Protein AF-A0A7S1I623-F1 (afdb_monomer_lite)

Organism: NCBI:txid73025

Foldseek 3Di:
DDPDDDPDDVVVVVVVVVVLVVLLVVLLVLLCVLPVVFLQQPPRDGDDPVLSVVLSVLSSLVVVLVVVVVVDPDDDPVSNCVSVVVNVVVVVVLVVVLVDPPDPNVCSVVSLVVDPSSVD

InterPro domains:
  IPR032630 P-type ATPase, C-terminal [PF16212] (5-120)

Radius of gyration: 18.08 Å; chains: 1; bounding box: 44×29×52 Å

Structure (mmCIF, N/CA/C/O backbone):
data_AF-A0A7S1I623-F1
#
_entry.id   AF-A0A7S1I623-F1
#
loop_
_atom_site.group_PDB
_atom_site.id
_atom_site.type_symbol
_atom_site.label_atom_id
_atom_site.label_alt_id
_atom_site.label_comp_id
_atom_site.label_asym_id
_atom_site.label_entity_id
_atom_site.label_seq_id
_atom_site.pdbx_PDB_ins_code
_atom_site.Cartn_x
_atom_site.Cartn_y
_atom_site.Cartn_z
_atom_site.occupancy
_atom_site.B_iso_or_equiv
_atom_site.auth_seq_id
_atom_site.auth_comp_id
_atom_site.auth_asym_id
_atom_site.auth_atom_id
_atom_site.pdbx_PDB_model_num
ATOM 1 N N . TYR A 1 1 ? -23.954 0.491 32.421 1.00 40.31 1 TYR A N 1
ATOM 2 C CA . TYR A 1 1 ? -23.445 -0.340 31.316 1.00 40.31 1 TYR A CA 1
ATOM 3 C C . TYR A 1 1 ? -24.624 -0.838 30.496 1.00 40.31 1 TYR A C 1
ATOM 5 O O . TYR A 1 1 ? -25.104 -1.938 30.719 1.00 40.31 1 TYR A O 1
ATOM 13 N N . THR A 1 2 ? -25.135 -0.003 29.595 1.00 39.59 2 THR A N 1
ATOM 14 C CA . THR A 1 2 ? -26.083 -0.417 28.554 1.00 39.59 2 THR A CA 1
ATOM 15 C C . THR A 1 2 ? -25.271 -0.673 27.294 1.00 39.59 2 THR A C 1
ATOM 17 O O . THR A 1 2 ? -24.814 0.245 26.620 1.00 39.59 2 THR A O 1
ATOM 20 N N . GLN A 1 3 ? -24.996 -1.955 27.075 1.00 47.16 3 GLN A N 1
ATOM 21 C CA . GLN A 1 3 ? -24.520 -2.510 25.817 1.00 47.16 3 GLN A CA 1
ATOM 22 C C . GLN A 1 3 ? -25.641 -2.400 24.779 1.00 47.16 3 GLN A C 1
ATOM 24 O O . GLN A 1 3 ? -26.775 -2.765 25.075 1.00 47.16 3 GLN A O 1
ATOM 29 N N . GLY A 1 4 ? -25.298 -1.947 23.572 1.00 50.53 4 GLY A N 1
ATOM 30 C CA . GLY A 1 4 ? -26.158 -2.066 22.396 1.00 50.53 4 GLY A CA 1
ATOM 31 C C . GLY A 1 4 ? -26.823 -0.772 21.944 1.00 50.53 4 GLY A C 1
ATOM 32 O O . GLY A 1 4 ? -28.032 -0.666 22.042 1.00 50.53 4 GLY A O 1
ATOM 33 N N . ASP A 1 5 ? -26.047 0.186 21.428 1.00 47.62 5 ASP A N 1
ATOM 34 C CA . ASP A 1 5 ? -26.457 0.965 20.248 1.00 47.62 5 ASP A CA 1
ATOM 35 C C . ASP A 1 5 ? -25.303 1.862 19.765 1.00 47.62 5 ASP A C 1
ATOM 37 O O . ASP A 1 5 ? -24.833 2.731 20.498 1.00 47.62 5 ASP A O 1
ATOM 41 N N . GLY A 1 6 ? -24.826 1.665 18.531 1.00 51.56 6 GLY A N 1
ATOM 42 C CA . GLY A 1 6 ? -24.051 2.699 17.827 1.00 51.56 6 GLY A CA 1
ATOM 43 C C . GLY A 1 6 ? -22.544 2.504 17.602 1.0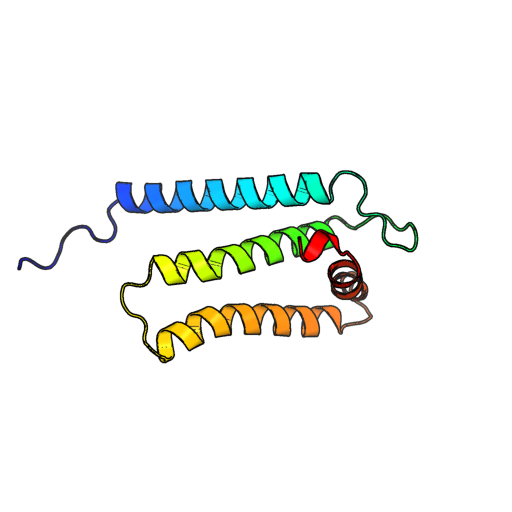0 51.56 6 GLY A C 1
ATOM 44 O O . GLY A 1 6 ? -21.875 3.494 17.312 1.00 51.56 6 GLY A O 1
ATOM 45 N N . SER A 1 7 ? -21.976 1.290 17.655 1.00 57.38 7 SER A N 1
ATOM 46 C CA . SER A 1 7 ? -20.566 1.104 17.231 1.00 57.38 7 SER A CA 1
ATOM 47 C C . SER A 1 7 ? -20.361 1.287 15.714 1.00 57.38 7 SER A C 1
ATOM 49 O O . SER A 1 7 ? -19.272 1.648 15.275 1.00 57.38 7 SER A O 1
ATOM 51 N N . LEU A 1 8 ? -21.428 1.133 14.923 1.00 62.25 8 LEU A N 1
ATOM 52 C CA . LEU A 1 8 ? -21.501 1.414 13.485 1.00 62.25 8 LEU A CA 1
ATOM 53 C C . LEU A 1 8 ? -22.700 2.331 13.198 1.00 62.25 8 LEU A C 1
ATOM 55 O O . LEU A 1 8 ? -23.713 1.914 12.648 1.00 62.25 8 LEU A O 1
ATOM 59 N N . ASN A 1 9 ? -22.613 3.598 13.602 1.00 80.06 9 ASN A N 1
ATOM 60 C CA . ASN A 1 9 ? -23.561 4.614 13.140 1.00 80.06 9 ASN A CA 1
ATOM 61 C C . ASN A 1 9 ? -23.117 5.137 11.757 1.00 80.06 9 ASN A C 1
ATOM 63 O O . ASN A 1 9 ? -21.917 5.199 11.480 1.00 80.06 9 ASN A O 1
ATOM 67 N N . ALA A 1 10 ? -24.054 5.563 10.903 1.00 80.38 10 ALA A N 1
ATOM 68 C CA . ALA A 1 10 ? -23.770 6.099 9.566 1.00 80.38 10 ALA A CA 1
ATOM 69 C C . ALA A 1 10 ? -22.723 7.226 9.600 1.00 80.38 10 ALA A C 1
ATOM 71 O O . ALA A 1 10 ? -21.874 7.324 8.719 1.00 80.38 10 ALA A O 1
ATOM 72 N N . ARG A 1 11 ? -22.726 8.032 10.669 1.00 80.06 11 ARG A N 1
ATOM 73 C CA . ARG A 1 11 ? -21.731 9.085 10.906 1.00 80.06 11 ARG A CA 1
ATOM 74 C C . ARG A 1 11 ? -20.320 8.537 11.152 1.00 80.06 11 ARG A C 1
ATOM 76 O O . ARG A 1 11 ? -19.362 9.080 10.613 1.00 80.06 11 ARG A O 1
ATOM 83 N N . THR A 1 12 ? -20.192 7.471 11.939 1.00 80.50 12 THR A N 1
ATOM 84 C CA . THR A 1 12 ? -18.908 6.805 12.214 1.00 80.50 12 THR A CA 1
ATOM 85 C C . THR A 1 12 ? -18.379 6.127 10.952 1.00 80.50 12 THR A C 1
ATOM 87 O O . THR A 1 12 ? -17.208 6.271 10.613 1.00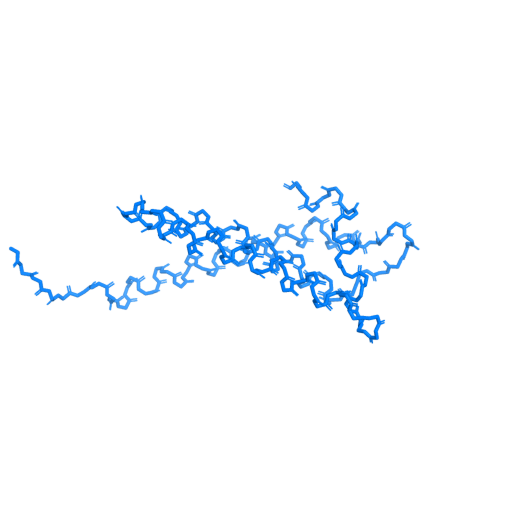 80.50 12 THR A O 1
ATOM 90 N N . PHE A 1 13 ? -19.262 5.461 10.204 1.00 82.69 13 PHE A N 1
ATOM 91 C CA . PHE A 1 13 ? -18.932 4.842 8.922 1.00 82.69 13 PHE A CA 1
ATOM 92 C C . PHE A 1 13 ? -18.470 5.870 7.877 1.00 82.69 13 PHE A C 1
ATOM 94 O O . PHE A 1 13 ? -17.429 5.681 7.253 1.00 82.69 13 PHE A O 1
ATOM 101 N N . LEU A 1 14 ? -19.184 6.994 7.735 1.00 87.12 14 LEU A N 1
ATOM 102 C CA . LEU A 1 14 ? -18.774 8.104 6.865 1.00 87.12 14 LEU A CA 1
ATOM 103 C C . LEU A 1 14 ? -17.428 8.702 7.288 1.00 87.12 14 LEU A C 1
ATOM 105 O O . LEU A 1 14 ? -16.619 9.032 6.426 1.00 87.12 14 LEU A O 1
ATOM 109 N N . GLY A 1 15 ? -17.163 8.802 8.594 1.00 85.19 15 GLY A N 1
ATOM 110 C CA . GLY A 1 15 ? -15.863 9.229 9.113 1.00 85.19 15 GLY A CA 1
ATOM 111 C C . GLY A 1 15 ? -14.721 8.327 8.636 1.00 85.19 15 GLY A C 1
ATOM 112 O O . GLY A 1 15 ? -13.733 8.827 8.100 1.00 85.19 15 GLY A O 1
ATOM 113 N N . PHE A 1 16 ? -14.886 7.005 8.746 1.00 83.81 16 PHE A N 1
ATOM 114 C CA . PHE A 1 16 ? -13.898 6.046 8.241 1.00 83.81 16 PHE A CA 1
ATOM 115 C C . PHE A 1 16 ? -13.747 6.095 6.718 1.00 83.81 16 PHE A C 1
ATOM 117 O O . PHE A 1 16 ? -12.627 6.024 6.220 1.00 83.81 16 PHE A O 1
ATOM 124 N N . LEU A 1 17 ? -14.845 6.264 5.977 1.00 87.75 17 LEU A N 1
ATOM 125 C CA . LEU A 1 17 ? -14.818 6.406 4.518 1.00 87.75 17 LEU A CA 1
ATOM 126 C C . LEU A 1 17 ? -14.023 7.636 4.073 1.00 87.75 17 LEU A C 1
ATOM 128 O O . LEU A 1 17 ? -13.161 7.525 3.205 1.00 87.75 17 LEU A O 1
ATOM 132 N N . LEU A 1 18 ? -14.274 8.794 4.687 1.00 89.12 18 LEU A N 1
ATOM 133 C CA . LEU A 1 18 ? -13.555 10.030 4.376 1.00 89.12 18 LEU A CA 1
ATOM 134 C C . LEU A 1 18 ? -12.074 9.928 4.747 1.00 89.12 18 LEU A C 1
ATOM 136 O O . LEU A 1 18 ? -11.223 10.376 3.981 1.00 89.12 18 LEU A O 1
ATOM 140 N N . GLN A 1 19 ? -11.756 9.304 5.883 1.00 86.75 19 GLN A N 1
ATOM 141 C CA . GLN A 1 19 ? -10.374 9.043 6.278 1.00 86.75 19 GLN A CA 1
ATOM 142 C C . GLN A 1 19 ? -9.668 8.126 5.270 1.00 86.75 19 GLN A C 1
ATOM 144 O O . GLN A 1 19 ? -8.567 8.449 4.827 1.00 86.75 19 GLN A O 1
ATOM 149 N N . ALA A 1 20 ? -10.307 7.026 4.865 1.00 83.81 20 ALA A N 1
ATOM 150 C CA . ALA A 1 20 ? -9.769 6.109 3.863 1.00 83.81 20 ALA A CA 1
ATOM 151 C C . ALA A 1 20 ? -9.565 6.809 2.512 1.00 83.81 20 ALA A C 1
ATOM 153 O O . ALA A 1 20 ? -8.533 6.634 1.867 1.00 83.81 20 ALA A O 1
ATOM 154 N N . GLN A 1 21 ? -10.509 7.657 2.102 1.00 88.56 21 GLN A N 1
ATOM 155 C CA . GLN A 1 21 ? -10.408 8.409 0.856 1.00 88.56 21 GLN A CA 1
ATOM 156 C C . GLN A 1 21 ? -9.293 9.461 0.907 1.00 88.56 21 GLN A C 1
ATOM 158 O O . GLN A 1 21 ? -8.541 9.597 -0.055 1.00 88.56 21 GLN A O 1
ATOM 163 N N . ALA A 1 22 ? -9.131 10.159 2.034 1.00 86.94 22 ALA A N 1
ATOM 164 C CA . ALA A 1 22 ? -8.030 11.096 2.240 1.00 86.94 22 ALA A CA 1
ATOM 165 C C . ALA A 1 22 ? -6.665 10.388 2.216 1.00 86.94 22 ALA A C 1
ATOM 167 O O . ALA A 1 22 ? -5.735 10.878 1.580 1.00 86.94 22 ALA A O 1
ATOM 168 N N . GLN A 1 23 ? -6.554 9.214 2.845 1.00 85.31 23 GLN A N 1
ATOM 169 C CA . GLN A 1 23 ? -5.336 8.397 2.823 1.00 85.31 23 GLN A CA 1
ATOM 170 C C . GLN A 1 23 ? -5.016 7.890 1.413 1.00 85.31 23 GLN A C 1
ATOM 172 O O . GLN A 1 23 ? -3.870 7.992 0.978 1.00 85.31 23 GLN A O 1
ATOM 177 N N . ALA A 1 24 ? -6.018 7.411 0.671 1.00 83.19 24 ALA A N 1
ATOM 178 C CA . ALA A 1 24 ? -5.846 6.967 -0.709 1.00 83.19 24 ALA A CA 1
ATOM 179 C C . ALA A 1 24 ? -5.405 8.116 -1.631 1.00 83.19 24 ALA A C 1
ATOM 181 O O . ALA A 1 24 ? -4.484 7.946 -2.429 1.00 83.19 24 ALA A O 1
ATOM 182 N N . LEU A 1 25 ? -6.014 9.300 -1.493 1.00 85.38 25 LEU A N 1
ATOM 183 C CA . LEU A 1 25 ? -5.629 10.491 -2.254 1.00 85.38 25 LEU A CA 1
ATOM 184 C C . LEU A 1 25 ? -4.221 10.970 -1.898 1.00 85.38 25 LEU A C 1
ATOM 186 O O . LEU A 1 25 ? -3.457 11.303 -2.798 1.00 85.38 25 LEU A O 1
ATOM 190 N N . ALA A 1 26 ? -3.858 10.978 -0.614 1.00 85.12 26 ALA A N 1
ATOM 191 C CA . ALA A 1 26 ? -2.517 11.353 -0.178 1.00 85.12 26 ALA A CA 1
ATOM 192 C C . ALA A 1 26 ? -1.463 10.377 -0.716 1.00 85.12 26 ALA A C 1
ATOM 194 O O . ALA A 1 26 ? -0.466 10.815 -1.287 1.00 85.12 26 ALA A O 1
ATOM 195 N N . ALA A 1 27 ? -1.707 9.067 -0.610 1.00 82.81 27 ALA A N 1
ATOM 196 C CA . ALA A 1 27 ? -0.814 8.044 -1.146 1.00 82.81 27 ALA A CA 1
ATOM 197 C C . ALA A 1 27 ? -0.651 8.185 -2.665 1.00 82.81 27 ALA A C 1
ATOM 199 O O . ALA A 1 27 ? 0.474 8.190 -3.162 1.00 82.81 27 ALA A O 1
ATOM 200 N N . LEU A 1 28 ? -1.751 8.378 -3.400 1.00 81.62 28 LEU A N 1
ATOM 201 C CA . LEU A 1 28 ? -1.723 8.579 -4.848 1.00 81.62 28 LEU A CA 1
ATOM 202 C C . LEU A 1 28 ? -1.015 9.881 -5.240 1.00 81.62 28 LEU A C 1
ATOM 204 O O . LEU A 1 28 ? -0.239 9.889 -6.190 1.00 81.62 28 LEU A O 1
ATOM 208 N N . TYR A 1 29 ? -1.235 10.972 -4.507 1.00 83.31 29 TYR A N 1
ATOM 209 C CA . TYR A 1 29 ? -0.580 12.252 -4.772 1.00 83.31 29 TYR A CA 1
ATOM 210 C C . TYR A 1 29 ? 0.927 12.178 -4.519 1.00 83.31 29 TYR A C 1
ATOM 212 O O . TYR A 1 29 ? 1.704 12.609 -5.368 1.00 83.31 29 TYR A O 1
ATOM 220 N N . ILE A 1 30 ? 1.353 11.610 -3.387 1.00 81.38 30 ILE A N 1
ATOM 221 C CA . ILE A 1 30 ? 2.774 11.467 -3.040 1.00 81.38 30 ILE A CA 1
ATOM 222 C C . ILE A 1 30 ? 3.472 10.594 -4.081 1.00 81.38 30 ILE A C 1
ATOM 224 O O . ILE A 1 30 ? 4.443 11.029 -4.694 1.00 81.38 30 ILE A O 1
ATOM 228 N N . THR A 1 31 ? 2.931 9.408 -4.353 1.00 75.50 31 THR A N 1
ATOM 229 C CA . THR A 1 31 ? 3.506 8.488 -5.345 1.00 75.50 31 THR A CA 1
ATOM 230 C C . THR A 1 31 ? 3.519 9.098 -6.745 1.00 75.50 31 THR A C 1
ATOM 232 O O . THR A 1 31 ? 4.537 9.027 -7.423 1.00 75.50 31 THR A O 1
ATOM 235 N N . SER A 1 32 ? 2.469 9.810 -7.161 1.00 73.88 32 SER A N 1
ATOM 236 C CA . SER A 1 32 ? 2.462 10.516 -8.452 1.00 73.88 32 SER A CA 1
ATOM 237 C C . SER A 1 32 ? 3.448 11.687 -8.507 1.00 73.88 32 SER A C 1
ATOM 239 O O . SER A 1 32 ? 3.962 11.989 -9.577 1.00 73.88 32 SER A O 1
ATOM 241 N N . ASN A 1 33 ? 3.758 12.360 -7.398 1.00 74.69 33 ASN A N 1
ATOM 242 C CA . ASN A 1 33 ? 4.786 13.410 -7.400 1.00 74.69 33 ASN A CA 1
ATOM 243 C C . ASN A 1 33 ? 6.195 12.822 -7.472 1.00 74.69 33 ASN A C 1
ATOM 245 O O . ASN A 1 33 ? 7.037 13.333 -8.207 1.00 74.69 33 ASN A O 1
ATOM 249 N N . VAL A 1 34 ? 6.430 11.732 -6.744 1.00 72.94 34 VAL A N 1
ATOM 250 C CA . VAL A 1 34 ? 7.721 11.040 -6.709 1.00 72.94 34 VAL A CA 1
ATOM 251 C C . VAL A 1 34 ? 7.999 10.315 -8.033 1.00 72.94 34 VAL A C 1
ATOM 253 O O . VAL A 1 34 ? 9.139 10.291 -8.493 1.00 72.94 34 VAL A O 1
ATOM 256 N N . TYR A 1 35 ? 6.961 9.785 -8.688 1.00 66.50 35 TYR A N 1
ATOM 257 C CA . TYR A 1 35 ? 7.105 8.888 -9.841 1.00 66.50 35 TYR A CA 1
ATOM 258 C C . TYR A 1 35 ? 6.462 9.374 -11.147 1.00 66.50 35 TYR A C 1
ATOM 260 O O . TYR A 1 35 ? 6.831 8.909 -12.226 1.00 66.50 35 TYR A O 1
ATOM 268 N N . GLY A 1 36 ? 5.576 10.372 -11.101 1.00 58.16 36 GLY A N 1
ATOM 269 C CA . GLY A 1 36 ? 4.888 10.919 -12.278 1.00 58.16 36 GLY A CA 1
ATOM 270 C C . GLY A 1 36 ? 5.762 11.778 -13.196 1.00 58.16 36 GLY A C 1
ATOM 271 O O . GLY A 1 36 ? 5.377 12.043 -14.330 1.00 58.16 36 GLY A O 1
ATOM 272 N N . HIS A 1 37 ? 6.970 12.165 -12.770 1.00 52.38 37 HIS A N 1
ATOM 273 C CA . HIS A 1 37 ? 7.911 12.958 -13.580 1.00 52.38 37 HIS A CA 1
ATOM 274 C C . HIS A 1 37 ? 8.908 12.118 -14.399 1.00 52.38 37 HIS A C 1
ATOM 276 O O . HIS A 1 37 ? 9.963 12.621 -14.776 1.00 52.38 37 HIS A O 1
ATOM 282 N N . LYS A 1 38 ? 8.517 10.889 -14.768 1.00 53.19 38 LYS A N 1
ATOM 283 C CA . LYS A 1 38 ? 9.301 9.817 -15.416 1.00 53.19 38 LYS A CA 1
ATOM 284 C C . LYS A 1 38 ? 9.830 8.822 -14.395 1.00 53.19 38 LYS A C 1
ATOM 286 O O . LYS A 1 38 ? 10.965 8.903 -13.928 1.00 53.19 38 LYS A O 1
ATOM 291 N N . HIS A 1 39 ? 9.038 7.783 -14.173 1.00 52.44 39 HIS A N 1
ATOM 292 C CA . HIS A 1 39 ? 9.547 6.488 -13.760 1.00 52.44 39 HIS A CA 1
ATOM 293 C C . HIS A 1 39 ? 10.310 5.841 -14.932 1.00 52.44 39 HIS A C 1
ATOM 295 O O . HIS A 1 39 ? 9.904 4.839 -15.510 1.00 52.44 39 HIS A O 1
ATOM 301 N N . THR A 1 40 ? 11.401 6.479 -15.363 1.00 49.69 40 THR A N 1
ATOM 302 C CA . THR A 1 40 ? 12.386 5.843 -16.233 1.00 49.69 40 THR A CA 1
ATOM 303 C C . THR A 1 40 ? 13.139 4.851 -15.371 1.00 49.69 40 THR A C 1
ATOM 305 O O . THR A 1 40 ? 13.841 5.246 -14.437 1.00 49.69 40 THR A O 1
ATOM 308 N N . SER A 1 41 ? 12.986 3.562 -15.678 1.00 51.84 41 SER A N 1
ATOM 309 C CA . SER A 1 41 ? 13.912 2.549 -15.177 1.00 51.84 41 SER A CA 1
ATOM 310 C C . SER A 1 41 ? 15.350 3.003 -15.465 1.00 51.84 41 SER A C 1
ATOM 312 O O . SER A 1 41 ? 15.594 3.775 -16.396 1.00 51.84 41 SER A O 1
ATOM 314 N N . ARG A 1 42 ? 16.334 2.504 -14.712 1.00 46.97 42 ARG A N 1
ATOM 315 C CA . ARG A 1 42 ? 17.760 2.737 -14.995 1.00 46.97 42 ARG A CA 1
ATOM 316 C C . ARG A 1 42 ? 18.148 2.347 -16.438 1.00 46.97 42 ARG A C 1
ATOM 318 O O . ARG A 1 42 ? 19.169 2.808 -16.937 1.00 46.97 42 ARG A O 1
ATOM 325 N N . THR A 1 43 ? 17.316 1.547 -17.112 1.00 51.06 43 THR A N 1
ATOM 326 C CA . THR A 1 43 ? 17.421 1.148 -18.524 1.00 51.06 43 THR A CA 1
ATOM 327 C C . THR A 1 43 ? 16.716 2.079 -19.525 1.00 51.06 43 THR A C 1
ATOM 329 O O . THR A 1 43 ? 16.782 1.825 -20.722 1.00 51.06 43 THR A O 1
ATOM 332 N N . GLY A 1 44 ? 16.061 3.158 -19.081 1.00 51.12 44 GLY A N 1
ATOM 333 C CA . GLY A 1 44 ? 15.376 4.127 -19.950 1.00 51.12 44 GLY A CA 1
ATOM 334 C C . GLY A 1 44 ? 13.971 3.718 -20.402 1.00 51.12 44 GLY A C 1
ATOM 335 O O . GLY A 1 44 ? 13.322 4.483 -21.112 1.00 51.12 44 GLY A O 1
ATOM 336 N N . ASP A 1 45 ? 13.479 2.558 -19.963 1.00 55.75 45 ASP A N 1
ATOM 337 C CA . ASP A 1 45 ? 12.123 2.106 -20.270 1.00 55.75 45 ASP A CA 1
ATOM 338 C C . ASP A 1 45 ? 11.073 2.902 -19.478 1.00 55.75 45 ASP A C 1
ATOM 340 O O . ASP A 1 45 ? 11.243 3.084 -18.262 1.00 55.75 45 ASP A O 1
ATOM 344 N N . PRO A 1 46 ? 9.970 3.335 -20.117 1.00 55.28 46 PRO A N 1
ATOM 345 C CA . PRO A 1 46 ? 8.852 3.938 -19.409 1.00 55.28 46 PRO A CA 1
ATOM 346 C C . PRO A 1 46 ? 8.214 2.915 -18.458 1.00 55.28 46 PRO A C 1
ATOM 348 O O . PRO A 1 46 ? 7.935 1.772 -18.836 1.00 55.28 46 PRO A O 1
ATOM 351 N N . GLY A 1 47 ? 7.989 3.321 -17.206 1.00 58.41 47 GLY A N 1
ATOM 352 C CA . GLY A 1 47 ? 7.150 2.584 -16.262 1.00 58.41 47 GLY A CA 1
ATOM 353 C C . GLY A 1 47 ? 5.779 2.295 -16.875 1.00 58.41 47 GLY A C 1
ATOM 354 O O . GLY A 1 47 ? 5.188 3.149 -17.537 1.00 58.41 47 GLY A O 1
ATOM 355 N N . SER A 1 48 ? 5.288 1.067 -16.707 1.00 65.19 48 SER A N 1
ATOM 356 C CA . SER A 1 48 ? 3.941 0.720 -17.150 1.00 65.19 48 SER A CA 1
ATOM 357 C C . SER A 1 48 ? 2.940 1.214 -16.106 1.00 65.19 48 SER A C 1
ATOM 359 O O . SER A 1 48 ? 3.220 1.211 -14.912 1.00 65.19 48 SER A O 1
ATOM 361 N N . MET A 1 49 ? 1.720 1.565 -16.516 1.00 68.06 49 MET A N 1
ATOM 362 C CA . MET A 1 49 ? 0.654 1.943 -15.571 1.00 68.06 49 MET A CA 1
ATOM 363 C C . MET A 1 49 ? 0.435 0.885 -14.467 1.00 68.06 49 MET A C 1
ATOM 365 O O . MET A 1 49 ? 0.009 1.203 -13.358 1.00 68.06 49 MET A O 1
ATOM 369 N N . ARG A 1 50 ? 0.766 -0.384 -14.751 1.00 70.12 50 ARG A N 1
ATOM 370 C CA . ARG A 1 50 ? 0.762 -1.469 -13.766 1.00 70.12 50 ARG A CA 1
ATOM 371 C C . ARG A 1 50 ? 1.856 -1.305 -12.711 1.00 70.12 50 ARG A C 1
ATOM 373 O O . ARG A 1 50 ? 1.543 -1.490 -11.541 1.00 70.12 50 ARG A O 1
ATOM 380 N N . SER A 1 51 ? 3.095 -0.962 -13.079 1.00 69.62 51 SER A N 1
ATOM 381 C CA . SER A 1 51 ? 4.159 -0.745 -12.085 1.00 69.62 51 SER A CA 1
ATOM 382 C C . SER A 1 51 ? 3.802 0.385 -11.129 1.00 69.62 51 SER A C 1
ATOM 384 O O . SER A 1 51 ? 3.939 0.216 -9.922 1.00 69.62 51 SER A O 1
ATOM 386 N N . ASP A 1 52 ? 3.244 1.477 -11.648 1.00 72.00 52 ASP A N 1
ATOM 387 C CA . ASP A 1 52 ? 2.844 2.624 -10.829 1.00 72.00 52 ASP A CA 1
ATOM 388 C C . ASP A 1 52 ? 1.692 2.256 -9.883 1.00 72.00 52 ASP A C 1
ATOM 390 O O . ASP A 1 52 ? 1.692 2.633 -8.712 1.00 72.00 52 ASP A O 1
ATOM 394 N N . ALA A 1 53 ? 0.745 1.429 -10.341 1.00 76.19 53 ALA A N 1
ATOM 395 C CA . ALA A 1 53 ? -0.307 0.895 -9.480 1.00 76.19 53 ALA A CA 1
ATOM 396 C C . ALA A 1 53 ? 0.254 0.027 -8.336 1.00 76.19 53 ALA A C 1
ATOM 398 O O . ALA A 1 53 ? -0.228 0.126 -7.208 1.00 76.19 53 ALA A O 1
ATOM 399 N N . PHE A 1 54 ? 1.291 -0.781 -8.591 1.00 77.19 54 PHE A N 1
ATOM 400 C CA . PHE A 1 54 ? 1.962 -1.566 -7.546 1.00 77.19 54 PHE A CA 1
ATOM 401 C C . PHE A 1 54 ? 2.700 -0.690 -6.534 1.00 77.19 54 PHE A C 1
ATOM 403 O O . PHE A 1 54 ? 2.637 -0.966 -5.338 1.00 77.19 54 PHE A O 1
ATOM 410 N N . VAL A 1 55 ? 3.349 0.385 -6.985 1.00 76.94 55 VAL A N 1
ATOM 411 C CA . VAL A 1 55 ? 3.970 1.383 -6.102 1.00 76.94 55 VAL A CA 1
ATOM 412 C C . VAL A 1 55 ? 2.926 1.984 -5.157 1.00 76.94 55 VAL A C 1
ATOM 414 O O . VAL A 1 55 ? 3.107 1.979 -3.937 1.00 76.94 55 VAL A O 1
ATOM 417 N N . VAL A 1 56 ? 1.810 2.464 -5.714 1.00 78.81 56 VAL A N 1
ATOM 418 C CA . VAL A 1 56 ? 0.715 3.081 -4.951 1.00 78.81 56 VAL A CA 1
ATOM 419 C C . VAL A 1 56 ? 0.130 2.086 -3.953 1.00 78.81 56 VAL A C 1
ATOM 421 O O . VAL A 1 56 ? -0.081 2.423 -2.788 1.00 78.81 56 VAL A O 1
ATOM 424 N N . TYR A 1 57 ? -0.092 0.844 -4.382 1.00 82.94 57 TYR A N 1
ATOM 425 C CA . TYR A 1 57 ? -0.661 -0.193 -3.528 1.00 82.94 57 TYR A CA 1
ATOM 426 C C . TYR A 1 57 ? 0.279 -0.587 -2.379 1.00 82.94 57 TYR A C 1
ATOM 428 O O . TYR A 1 57 ? -0.169 -0.702 -1.237 1.00 82.94 57 TYR A O 1
ATOM 436 N N . SER A 1 58 ? 1.586 -0.693 -2.636 1.00 81.88 58 SER A N 1
ATOM 437 C CA . SER A 1 58 ? 2.600 -0.909 -1.595 1.00 81.88 58 SER A CA 1
ATOM 438 C C . SER A 1 58 ? 2.632 0.229 -0.572 1.00 81.88 58 SER A C 1
ATOM 440 O O . SER A 1 58 ? 2.681 -0.034 0.631 1.00 81.88 58 SER A O 1
ATOM 442 N N . ALA A 1 59 ? 2.551 1.486 -1.020 1.00 79.25 59 ALA A N 1
ATOM 443 C CA . ALA A 1 59 ? 2.512 2.645 -0.127 1.00 79.25 59 ALA A CA 1
ATOM 444 C C . ALA A 1 59 ? 1.264 2.627 0.774 1.00 79.25 59 ALA A C 1
ATOM 446 O O . ALA A 1 59 ? 1.365 2.838 1.983 1.00 79.25 59 ALA A O 1
ATOM 447 N N . ILE A 1 60 ? 0.096 2.299 0.212 1.00 84.69 60 ILE A N 1
ATOM 448 C CA . ILE A 1 60 ? -1.149 2.151 0.980 1.00 84.69 60 ILE A CA 1
ATOM 449 C C . ILE A 1 60 ? -1.020 1.029 2.015 1.00 84.69 60 ILE A C 1
ATOM 451 O O . ILE A 1 60 ? -1.392 1.225 3.171 1.00 84.69 60 ILE A O 1
ATOM 455 N N . MET A 1 61 ? -0.455 -0.121 1.636 1.00 84.88 61 MET A N 1
ATOM 456 C CA . MET A 1 61 ? -0.249 -1.237 2.563 1.00 84.88 61 MET A CA 1
ATOM 457 C C . MET A 1 61 ? 0.642 -0.852 3.746 1.00 84.88 61 MET A C 1
ATOM 459 O O . MET A 1 61 ? 0.309 -1.174 4.887 1.00 84.88 61 MET A O 1
ATOM 463 N N . MET A 1 62 ? 1.721 -0.103 3.507 1.00 81.31 62 MET A N 1
ATOM 464 C CA . MET A 1 62 ? 2.600 0.379 4.578 1.00 81.31 62 MET A CA 1
ATOM 465 C C . MET A 1 62 ? 1.916 1.391 5.504 1.00 81.31 62 MET A C 1
ATOM 467 O O . MET A 1 62 ? 2.177 1.379 6.705 1.00 81.31 62 MET A O 1
ATOM 471 N N . VAL A 1 63 ? 1.017 2.235 4.986 1.00 84.12 63 VAL A N 1
ATOM 472 C CA . VAL A 1 63 ? 0.227 3.185 5.793 1.00 84.12 63 VAL A CA 1
ATOM 473 C C . VAL A 1 63 ? -0.871 2.474 6.591 1.00 84.12 63 VAL A C 1
ATOM 475 O O . VAL A 1 63 ? -1.190 2.885 7.707 1.00 84.12 63 VAL A O 1
ATOM 478 N N . GLN A 1 64 ? -1.430 1.381 6.072 1.00 84.25 64 GLN A N 1
ATOM 479 C CA . GLN A 1 64 ? -2.529 0.676 6.728 1.00 84.25 64 GLN A CA 1
ATOM 480 C C . GLN A 1 64 ? -2.094 -0.026 8.024 1.00 84.25 64 GLN A C 1
ATOM 482 O O . GLN A 1 64 ? -2.851 -0.049 8.995 1.00 84.25 64 GLN A O 1
ATOM 487 N N . VAL A 1 65 ? -0.867 -0.551 8.073 1.00 83.88 65 VAL A N 1
ATOM 488 C CA . VAL A 1 65 ? -0.292 -1.220 9.256 1.00 83.88 65 VAL A CA 1
ATOM 489 C C . VAL A 1 65 ? -0.338 -0.334 10.516 1.00 83.88 65 VAL A C 1
ATOM 491 O O . VAL A 1 65 ? -0.958 -0.749 11.502 1.00 83.88 65 VAL A O 1
ATOM 494 N N . PRO A 1 66 ? 0.239 0.888 10.534 1.00 82.75 66 PRO A N 1
ATOM 495 C CA . PRO A 1 66 ? 0.177 1.763 11.700 1.00 82.75 66 PRO A CA 1
ATOM 496 C C . PRO A 1 66 ? -1.240 2.272 11.981 1.00 82.75 66 PRO A C 1
ATOM 498 O O . PRO A 1 66 ? -1.588 2.431 13.146 1.00 82.75 66 PRO A O 1
ATOM 501 N N . VAL A 1 67 ? -2.085 2.478 10.963 1.00 84.19 67 VAL A N 1
ATOM 502 C CA . VAL A 1 67 ? -3.486 2.903 11.158 1.00 84.19 67 VAL A CA 1
ATOM 503 C C . VAL A 1 67 ? -4.271 1.857 11.951 1.00 84.19 67 VAL A C 1
ATOM 505 O O . VAL A 1 67 ? -4.940 2.196 12.928 1.00 84.19 67 VAL A O 1
ATOM 508 N N . VAL A 1 68 ? -4.155 0.580 11.580 1.00 84.00 68 VAL A N 1
ATOM 509 C CA . VAL A 1 68 ? -4.820 -0.525 12.290 1.00 84.00 68 VAL A CA 1
ATOM 510 C C . VAL A 1 68 ? -4.226 -0.716 13.686 1.00 84.00 68 VAL A C 1
ATOM 512 O O . VAL A 1 68 ? -4.958 -0.994 14.638 1.00 84.00 68 VAL A O 1
ATOM 515 N N . LEU A 1 69 ? -2.916 -0.516 13.836 1.00 83.00 69 LEU A N 1
ATOM 516 C CA . LEU A 1 69 ? -2.251 -0.581 15.135 1.00 83.00 69 LEU A CA 1
ATOM 517 C C . LEU A 1 69 ? -2.717 0.540 16.079 1.00 83.00 69 LEU A C 1
ATOM 519 O O . LEU A 1 69 ? -2.987 0.265 17.243 1.00 83.00 69 LEU A O 1
ATOM 523 N N . MET A 1 70 ? -2.887 1.770 15.584 1.00 83.44 70 MET A N 1
ATOM 524 C CA . MET A 1 70 ? -3.417 2.900 16.362 1.00 83.44 70 MET A CA 1
ATOM 525 C C . MET A 1 70 ? -4.905 2.745 16.697 1.00 83.44 70 MET A C 1
ATOM 527 O O . MET A 1 70 ? -5.342 3.184 17.758 1.00 83.44 70 MET A O 1
ATOM 531 N N . ALA A 1 71 ? -5.684 2.115 15.815 1.00 81.31 71 ALA A N 1
ATOM 532 C CA . ALA A 1 71 ? -7.094 1.813 16.061 1.00 81.31 71 ALA A CA 1
ATOM 533 C C . ALA A 1 71 ? -7.299 0.628 17.025 1.00 81.31 71 ALA A C 1
ATOM 535 O O . ALA A 1 71 ? -8.393 0.431 17.555 1.00 81.31 71 ALA A O 1
ATOM 536 N N . SER A 1 72 ? -6.262 -0.180 17.258 1.00 78.81 72 SER A N 1
ATOM 537 C CA . SER A 1 72 ? -6.334 -1.346 18.134 1.00 78.81 72 SER A CA 1
ATOM 538 C C . SER A 1 72 ? -6.228 -0.943 19.604 1.00 78.81 72 SER A C 1
ATOM 540 O O . SER A 1 72 ? -5.180 -0.512 20.074 1.00 78.81 72 SER A O 1
ATOM 542 N N . HIS A 1 73 ? -7.291 -1.175 20.375 1.00 76.44 73 HIS A N 1
ATOM 543 C CA . HIS A 1 73 ? -7.286 -0.947 21.827 1.00 76.44 73 HIS A CA 1
ATOM 544 C C . HIS A 1 73 ? -6.595 -2.064 22.631 1.00 76.44 73 HIS A C 1
ATOM 546 O O . HIS A 1 73 ? -6.395 -1.923 23.836 1.00 76.44 73 HIS A O 1
ATOM 552 N N . THR A 1 74 ? -6.225 -3.177 21.987 1.00 78.88 74 THR A N 1
ATOM 553 C CA . THR A 1 74 ? -5.542 -4.313 22.617 1.00 78.88 74 THR A CA 1
ATOM 554 C C . THR A 1 74 ? -4.331 -4.755 21.795 1.00 78.88 74 THR A C 1
ATOM 556 O O . THR A 1 74 ? -4.431 -5.140 20.630 1.00 78.88 74 THR A O 1
ATOM 559 N N . VAL A 1 75 ? -3.154 -4.727 22.421 1.00 79.12 75 VAL A N 1
ATOM 560 C CA . VAL A 1 75 ? -1.885 -5.158 21.815 1.00 79.12 75 VAL A CA 1
ATOM 561 C C . VAL A 1 75 ? -1.585 -6.578 22.285 1.00 79.12 75 VAL A C 1
ATOM 563 O O . VAL A 1 75 ? -0.776 -6.805 23.179 1.00 79.12 75 VAL A O 1
ATOM 566 N N . THR A 1 76 ? -2.297 -7.555 21.726 1.00 88.31 76 THR A N 1
ATOM 567 C CA . THR A 1 76 ? -2.004 -8.975 21.966 1.00 88.31 76 THR A CA 1
ATOM 568 C C . THR A 1 76 ? -1.029 -9.502 20.916 1.00 88.31 76 THR A C 1
ATOM 570 O O . THR A 1 76 ? -0.965 -8.980 19.801 1.00 88.31 76 THR A O 1
ATOM 573 N N . ALA A 1 77 ? -0.295 -10.570 21.241 1.00 82.31 77 ALA A N 1
ATOM 574 C CA . ALA A 1 77 ? 0.609 -11.221 20.289 1.00 82.31 77 ALA A CA 1
ATOM 575 C C . ALA A 1 77 ? -0.125 -11.667 19.010 1.00 82.31 77 ALA A C 1
ATOM 577 O O . ALA A 1 77 ? 0.390 -11.496 17.912 1.00 82.31 77 ALA A O 1
ATOM 578 N N . ILE A 1 78 ? -1.363 -12.156 19.143 1.00 86.88 78 ILE A N 1
ATOM 579 C CA . ILE A 1 78 ? -2.206 -12.557 18.007 1.00 86.88 78 ILE A CA 1
ATOM 580 C C . ILE A 1 78 ? -2.564 -11.347 17.135 1.00 86.88 78 ILE A C 1
ATOM 582 O O . ILE A 1 78 ? -2.472 -11.436 15.914 1.00 86.88 78 ILE A O 1
ATOM 586 N N . ASN A 1 79 ? -2.921 -10.206 17.738 1.00 85.25 79 ASN A N 1
ATOM 587 C CA . ASN A 1 79 ? -3.230 -8.989 16.983 1.00 85.25 79 ASN A CA 1
ATOM 588 C C . ASN A 1 79 ? -1.995 -8.468 16.228 1.00 85.25 79 ASN A C 1
ATOM 590 O O . ASN A 1 79 ? -2.078 -8.110 15.059 1.00 85.25 79 ASN A O 1
ATOM 594 N N . GLN A 1 80 ? -0.819 -8.508 16.859 1.00 83.81 80 GLN A N 1
ATOM 595 C CA . GLN A 1 80 ? 0.435 -8.138 16.199 1.00 83.81 80 GLN A CA 1
ATOM 596 C C . GLN A 1 80 ? 0.778 -9.085 15.042 1.00 83.81 80 GLN A C 1
ATOM 598 O O . GLN A 1 80 ? 1.137 -8.615 13.966 1.00 83.81 80 GLN A O 1
ATOM 603 N N . ILE A 1 81 ? 0.603 -10.401 15.216 1.00 88.69 81 ILE A N 1
ATOM 604 C CA . ILE A 1 81 ? 0.785 -11.376 14.130 1.00 88.69 81 ILE A CA 1
ATOM 605 C C . ILE A 1 81 ? -0.194 -11.102 12.986 1.00 88.69 81 ILE A C 1
ATOM 607 O O . ILE A 1 81 ? 0.207 -11.180 11.834 1.00 88.69 81 ILE A O 1
ATOM 611 N N . ALA A 1 82 ? -1.449 -10.751 13.268 1.00 86.25 82 ALA A N 1
ATOM 612 C CA . ALA A 1 82 ? -2.412 -10.421 12.221 1.00 86.25 82 ALA A CA 1
ATOM 613 C C . ALA A 1 82 ? -2.005 -9.150 11.455 1.00 86.25 82 ALA A C 1
ATOM 615 O O . ALA A 1 82 ? -1.969 -9.154 10.225 1.0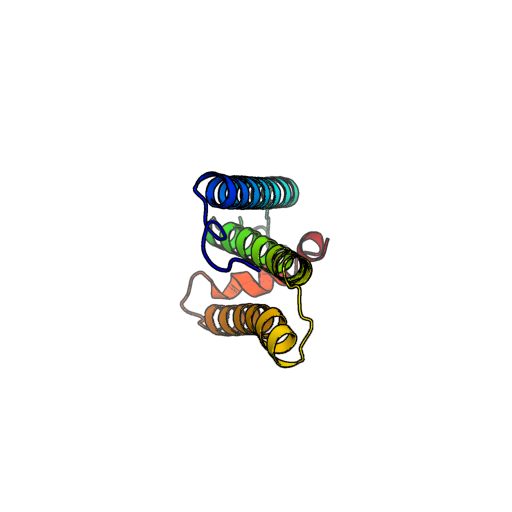0 86.25 82 ALA A O 1
ATOM 616 N N . ILE A 1 83 ? -1.636 -8.083 12.168 1.00 86.50 83 ILE A N 1
ATOM 617 C CA . ILE A 1 83 ? -1.250 -6.796 11.574 1.00 86.50 83 ILE A CA 1
ATOM 618 C C . ILE A 1 83 ? 0.013 -6.947 10.712 1.00 86.50 83 ILE A C 1
ATOM 620 O O . ILE A 1 83 ? -0.009 -6.660 9.514 1.00 86.50 83 ILE A O 1
ATOM 624 N N . TRP A 1 84 ? 1.102 -7.456 11.291 1.00 87.06 84 TRP A N 1
ATOM 625 C CA . TRP A 1 84 ? 2.374 -7.617 10.580 1.00 87.06 84 TRP A CA 1
ATOM 626 C C . TRP A 1 84 ? 2.348 -8.775 9.585 1.00 87.06 84 TRP A C 1
ATOM 628 O O . TRP A 1 84 ? 2.962 -8.690 8.524 1.00 87.06 84 TRP A O 1
ATOM 638 N N . GLY A 1 85 ? 1.605 -9.838 9.888 1.00 86.38 85 GLY A N 1
ATOM 639 C CA . GLY A 1 85 ? 1.427 -10.985 9.005 1.00 86.38 85 GLY A CA 1
ATOM 640 C C . GLY A 1 85 ? 0.699 -10.617 7.720 1.00 86.38 85 GLY A C 1
ATOM 641 O O . GLY A 1 85 ? 1.059 -11.131 6.668 1.00 86.38 85 GLY A O 1
ATOM 642 N N . THR A 1 86 ? -0.247 -9.674 7.762 1.00 87.75 86 THR A N 1
ATOM 643 C CA . THR A 1 86 ? -0.914 -9.177 6.547 1.00 87.75 86 THR A CA 1
ATOM 644 C C . THR A 1 86 ? 0.071 -8.434 5.642 1.00 87.75 86 THR A C 1
ATOM 646 O O . THR A 1 86 ? 0.109 -8.679 4.436 1.00 87.75 86 THR A O 1
ATOM 649 N N . ALA A 1 87 ? 0.929 -7.586 6.219 1.00 86.31 87 ALA A N 1
ATOM 650 C CA . ALA A 1 87 ? 1.982 -6.903 5.469 1.00 86.31 87 ALA A CA 1
ATOM 651 C C . ALA A 1 87 ? 3.016 -7.889 4.902 1.00 86.31 87 ALA A C 1
ATOM 653 O O . ALA A 1 87 ? 3.380 -7.804 3.731 1.00 86.31 87 ALA A O 1
ATOM 654 N N . ALA A 1 88 ? 3.456 -8.864 5.702 1.00 86.88 88 ALA A N 1
ATOM 655 C CA . ALA A 1 88 ? 4.384 -9.900 5.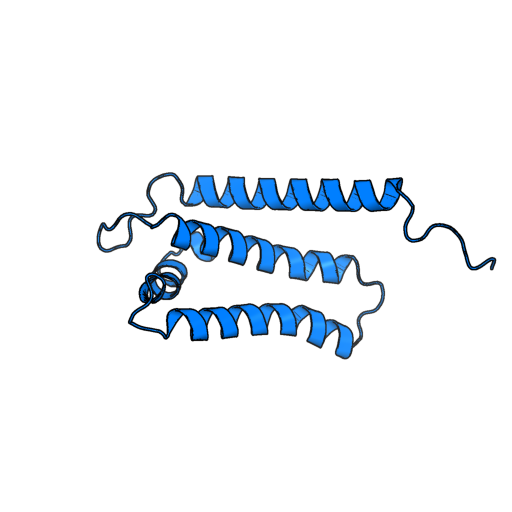256 1.00 86.88 88 ALA A CA 1
ATOM 656 C C . ALA A 1 88 ? 3.785 -10.758 4.129 1.00 86.88 88 ALA A C 1
ATOM 658 O O . ALA A 1 88 ? 4.458 -11.031 3.136 1.00 86.88 88 ALA A O 1
ATOM 659 N N . LEU A 1 89 ? 2.510 -11.139 4.246 1.00 90.12 89 LEU A N 1
ATOM 660 C CA . LEU A 1 89 ? 1.799 -11.910 3.230 1.00 90.12 89 LEU A CA 1
ATOM 661 C C . LEU A 1 89 ? 1.677 -11.135 1.915 1.00 90.12 89 LEU A C 1
ATOM 663 O O . LEU A 1 89 ? 1.865 -11.729 0.858 1.00 90.12 89 LEU A O 1
ATOM 667 N N . TYR A 1 90 ? 1.417 -9.825 1.971 1.00 88.31 90 TYR A N 1
ATOM 668 C CA . TYR A 1 90 ? 1.417 -8.968 0.786 1.00 88.31 90 TYR A CA 1
ATOM 669 C C . TYR A 1 90 ? 2.759 -9.029 0.046 1.00 88.31 90 TYR A C 1
ATOM 671 O O . TYR A 1 90 ? 2.792 -9.321 -1.149 1.00 88.31 90 TYR A O 1
ATOM 679 N N . TRP A 1 91 ? 3.870 -8.830 0.760 1.00 84.50 91 TRP A N 1
ATOM 680 C CA . TRP A 1 91 ? 5.208 -8.871 0.169 1.00 84.50 91 TRP A CA 1
ATOM 681 C C . TRP A 1 91 ? 5.564 -10.247 -0.404 1.00 84.50 91 TRP A C 1
ATOM 683 O O . TRP A 1 91 ? 6.116 -10.332 -1.501 1.00 84.50 91 TRP A O 1
ATOM 693 N N . LEU A 1 92 ? 5.196 -11.330 0.288 1.00 88.00 92 LEU A N 1
ATOM 694 C CA . LEU A 1 92 ? 5.385 -12.697 -0.207 1.00 88.00 92 LEU A CA 1
ATOM 695 C C . LEU A 1 92 ? 4.550 -12.980 -1.459 1.00 88.00 92 LEU A C 1
ATOM 697 O O . LEU A 1 92 ? 5.062 -13.548 -2.422 1.00 88.00 92 LEU A O 1
ATOM 701 N N . ALA A 1 93 ? 3.284 -12.561 -1.468 1.00 86.38 93 ALA A N 1
ATOM 702 C CA . ALA A 1 93 ? 2.410 -12.707 -2.626 1.00 86.38 93 ALA A CA 1
ATOM 703 C C . ALA A 1 93 ? 2.941 -11.904 -3.817 1.00 86.38 93 ALA A C 1
ATOM 705 O O . ALA A 1 93 ? 2.958 -12.407 -4.935 1.00 86.38 93 ALA A O 1
ATOM 706 N N . MET A 1 94 ? 3.441 -10.692 -3.578 1.00 82.19 94 MET A N 1
ATOM 707 C CA . MET A 1 94 ? 4.036 -9.850 -4.609 1.00 82.19 94 MET A CA 1
ATOM 708 C C . MET A 1 94 ? 5.317 -10.467 -5.190 1.00 82.19 94 MET A C 1
ATOM 710 O O . MET A 1 94 ? 5.488 -10.458 -6.408 1.00 82.19 94 MET A O 1
ATOM 714 N N . LEU A 1 95 ? 6.182 -11.054 -4.354 1.00 82.06 95 LEU A N 1
ATOM 715 C CA . LEU A 1 95 ? 7.358 -11.806 -4.809 1.00 82.06 95 LEU A CA 1
ATOM 716 C C . LEU A 1 95 ? 6.961 -13.013 -5.658 1.00 82.06 95 LEU A C 1
ATOM 718 O O . LEU A 1 95 ? 7.495 -13.191 -6.749 1.00 82.06 95 LEU A O 1
ATOM 722 N N . ALA A 1 96 ? 6.003 -13.813 -5.184 1.00 84.38 96 ALA A N 1
ATOM 723 C CA . ALA A 1 96 ? 5.499 -14.964 -5.927 1.00 84.38 96 ALA A CA 1
ATOM 724 C C . ALA A 1 96 ? 4.890 -14.542 -7.271 1.00 84.38 96 ALA A C 1
ATOM 726 O O . ALA A 1 96 ? 5.111 -15.192 -8.286 1.00 84.38 96 ALA A O 1
ATOM 727 N N . TYR A 1 97 ? 4.170 -13.422 -7.294 1.00 77.38 97 TYR A N 1
ATOM 728 C CA . TYR A 1 97 ? 3.519 -12.901 -8.489 1.00 77.38 97 TYR A CA 1
ATOM 729 C C . TYR A 1 97 ? 4.513 -12.331 -9.512 1.00 77.38 97 TYR A C 1
ATOM 731 O O . TYR A 1 97 ? 4.335 -12.516 -10.713 1.00 77.38 97 TYR A O 1
ATOM 739 N N . CYS A 1 98 ? 5.606 -11.718 -9.053 1.00 76.69 98 CYS A N 1
ATOM 740 C CA . CYS A 1 98 ? 6.687 -11.252 -9.927 1.00 76.69 98 CYS A CA 1
ATOM 741 C C . CYS A 1 98 ? 7.667 -12.372 -10.324 1.00 76.69 98 CYS A C 1
ATOM 743 O O . CYS A 1 98 ? 8.509 -12.154 -11.185 1.00 76.69 98 CYS A O 1
ATOM 745 N N . ALA A 1 99 ? 7.570 -13.571 -9.740 1.00 77.94 99 ALA A N 1
ATOM 746 C CA . ALA A 1 99 ? 8.419 -14.707 -10.100 1.00 77.94 99 ALA A CA 1
ATOM 747 C C . ALA A 1 99 ? 7.999 -15.394 -11.414 1.00 77.94 99 ALA A C 1
ATOM 749 O O . ALA A 1 99 ? 8.723 -16.260 -11.900 1.00 77.94 99 ALA A O 1
ATOM 750 N N . PHE A 1 100 ? 6.851 -15.024 -11.996 1.00 77.12 100 P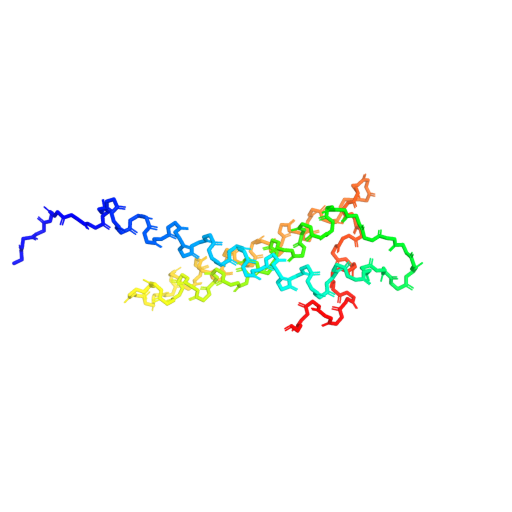HE A N 1
ATOM 751 C CA . PHE A 1 100 ? 6.366 -15.576 -13.261 1.00 77.12 100 PHE A CA 1
ATOM 752 C C . PHE A 1 100 ? 6.963 -14.818 -14.464 1.00 77.12 100 PHE A C 1
ATOM 754 O O . PHE A 1 100 ? 6.579 -13.671 -14.702 1.00 77.12 100 PHE A O 1
ATOM 761 N N . PRO A 1 101 ? 7.865 -15.438 -15.252 1.00 64.06 101 PRO A N 1
ATOM 762 C CA . PRO A 1 101 ? 8.610 -14.765 -16.323 1.00 64.06 101 PRO A CA 1
ATOM 763 C C . PRO A 1 101 ? 7.767 -14.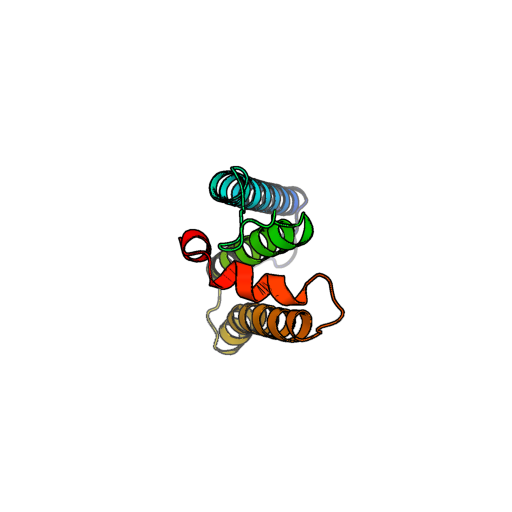385 -17.544 1.00 64.06 101 PRO A C 1
ATOM 765 O O . PRO A 1 101 ? 8.166 -13.519 -18.314 1.00 64.06 101 PRO A O 1
ATOM 768 N N . GLU A 1 102 ? 6.597 -15.000 -17.719 1.00 61.72 102 GLU A N 1
ATOM 769 C CA . GLU A 1 102 ? 5.672 -14.698 -18.821 1.00 61.72 102 GLU A CA 1
ATOM 770 C C . GLU A 1 102 ? 4.726 -13.524 -18.512 1.00 61.72 102 GLU A C 1
ATOM 772 O O . GLU A 1 102 ? 3.975 -13.078 -19.378 1.00 61.72 102 GLU A O 1
ATOM 777 N N . GLY A 1 103 ? 4.734 -13.017 -17.276 1.00 60.38 103 GLY A N 1
ATOM 778 C CA . GLY A 1 103 ? 3.896 -11.896 -16.874 1.00 60.38 103 GLY A CA 1
ATOM 779 C C . GLY A 1 103 ? 4.571 -10.550 -17.128 1.00 60.38 103 GLY A C 1
ATOM 780 O O . GLY A 1 103 ? 5.739 -10.362 -16.797 1.00 60.38 103 GLY A O 1
ATOM 781 N N . ASP A 1 104 ? 3.790 -9.553 -17.558 1.00 61.44 104 ASP A N 1
ATOM 782 C CA . ASP A 1 104 ? 4.179 -8.124 -17.597 1.00 61.44 104 ASP A CA 1
ATOM 783 C C . ASP A 1 104 ? 4.767 -7.595 -16.269 1.00 61.44 104 ASP A C 1
ATOM 785 O O . ASP A 1 104 ? 5.307 -6.491 -16.197 1.00 61.44 104 ASP A O 1
ATOM 789 N N . GLN A 1 105 ? 4.601 -8.351 -15.185 1.00 65.25 105 GLN A N 1
ATOM 790 C CA . GLN A 1 105 ? 4.966 -7.987 -13.823 1.00 65.25 105 GLN A CA 1
ATOM 791 C C . GLN A 1 105 ? 6.323 -8.531 -13.385 1.00 65.25 105 GLN A C 1
ATOM 793 O O . GLN A 1 105 ? 6.794 -8.151 -12.315 1.00 65.25 105 GLN A O 1
ATOM 798 N N . TYR A 1 106 ? 6.977 -9.361 -14.201 1.00 65.62 106 TYR A N 1
ATOM 799 C CA . TYR A 1 106 ? 8.248 -9.999 -13.855 1.00 65.62 106 TYR A CA 1
ATOM 800 C C . TYR A 1 106 ? 9.311 -8.989 -13.390 1.00 65.62 106 TYR A C 1
ATOM 802 O O . TYR A 1 106 ? 9.986 -9.177 -12.381 1.00 65.62 106 TYR A O 1
ATOM 810 N N . TYR A 1 107 ? 9.383 -7.840 -14.067 1.00 66.75 107 TYR A N 1
ATOM 811 C CA . TYR A 1 107 ? 10.335 -6.775 -13.741 1.00 66.75 107 TYR A CA 1
ATOM 812 C C . TYR A 1 107 ? 9.804 -5.733 -12.748 1.00 66.75 107 TYR A C 1
ATOM 814 O O . TYR A 1 107 ? 10.545 -4.826 -12.371 1.00 66.75 107 TYR A O 1
ATOM 822 N N . VAL A 1 108 ? 8.540 -5.816 -12.322 1.00 70.19 108 VAL A N 1
ATOM 823 C CA . VAL A 1 108 ? 7.916 -4.780 -11.483 1.00 70.19 108 VAL A CA 1
ATOM 824 C C . VAL A 1 108 ? 8.568 -4.730 -10.105 1.00 70.19 108 VAL A C 1
ATOM 826 O O . VAL A 1 108 ? 8.952 -3.649 -9.670 1.00 70.19 108 VAL A O 1
ATOM 829 N N . MET A 1 109 ? 8.778 -5.880 -9.455 1.00 70.50 109 MET A N 1
ATOM 830 C CA . MET A 1 109 ? 9.440 -5.927 -8.144 1.00 70.50 109 MET A CA 1
ATOM 831 C C . MET A 1 109 ? 10.888 -5.428 -8.205 1.00 70.50 109 MET A C 1
ATOM 833 O O . MET A 1 109 ? 11.315 -4.656 -7.351 1.00 70.50 109 MET A O 1
ATOM 837 N N . GLN A 1 110 ? 11.637 -5.835 -9.233 1.00 70.94 110 GLN A N 1
ATOM 838 C CA . GLN A 1 110 ? 13.015 -5.387 -9.417 1.00 70.94 110 GLN A CA 1
ATOM 839 C C . GLN A 1 110 ? 13.076 -3.865 -9.615 1.00 70.94 110 GLN A C 1
ATOM 841 O O . GLN A 1 110 ? 13.842 -3.189 -8.936 1.00 70.94 110 GLN A O 1
ATOM 846 N N . ARG A 1 111 ? 12.215 -3.306 -10.475 1.00 67.69 111 ARG A N 1
ATOM 847 C CA . ARG A 1 111 ? 12.138 -1.853 -10.711 1.00 67.69 111 ARG A CA 1
ATOM 848 C C . ARG A 1 111 ? 11.748 -1.073 -9.451 1.00 67.69 111 ARG A C 1
ATOM 850 O O . ARG A 1 111 ? 12.296 -0.001 -9.215 1.00 67.69 111 ARG A O 1
ATOM 857 N N . LEU A 1 112 ? 10.838 -1.620 -8.645 1.00 69.44 112 LEU A N 1
ATOM 858 C CA . LEU A 1 112 ? 10.406 -1.043 -7.370 1.00 69.44 112 LEU A CA 1
ATOM 859 C C . LEU A 1 112 ? 11.547 -0.974 -6.350 1.00 69.44 112 LEU A C 1
ATOM 861 O O . LEU A 1 112 ? 11.793 0.084 -5.779 1.00 69.44 112 LEU A O 1
ATOM 865 N N . LEU A 1 113 ? 12.270 -2.078 -6.153 1.00 71.81 113 LEU A N 1
ATOM 866 C CA . LEU A 1 113 ? 13.349 -2.164 -5.163 1.00 71.81 113 LEU A CA 1
ATOM 867 C C . LEU A 1 113 ? 14.646 -1.471 -5.609 1.00 71.81 113 LEU A C 1
ATOM 869 O O . LEU A 1 113 ? 15.455 -1.089 -4.767 1.00 71.81 113 LEU A O 1
ATOM 873 N N . GLU A 1 114 ? 14.862 -1.289 -6.913 1.00 68.69 114 GLU A N 1
ATOM 874 C CA . GLU A 1 114 ? 16.013 -0.543 -7.439 1.00 68.69 114 GLU A CA 1
ATOM 875 C C . GLU A 1 114 ? 15.880 0.979 -7.259 1.00 68.69 114 GLU A C 1
ATOM 877 O O . GLU A 1 114 ? 16.887 1.693 -7.279 1.00 68.69 114 GLU A O 1
ATOM 882 N N . GLY A 1 115 ? 14.660 1.495 -7.088 1.00 65.06 115 GLY A N 1
ATOM 883 C CA . GLY A 1 115 ? 14.406 2.921 -6.915 1.00 65.06 115 GLY A CA 1
ATOM 884 C C . GLY A 1 115 ? 14.642 3.374 -5.468 1.00 65.06 115 GLY A C 1
ATOM 885 O O . GLY A 1 115 ? 13.839 3.027 -4.608 1.00 65.06 115 GLY A O 1
ATOM 886 N N . PRO A 1 116 ? 15.643 4.227 -5.159 1.00 64.19 116 PRO A N 1
ATOM 887 C CA . PRO A 1 116 ? 15.833 4.738 -3.793 1.00 64.19 116 PRO A CA 1
ATOM 888 C C . PRO A 1 116 ? 14.628 5.554 -3.304 1.00 64.19 116 PRO A C 1
ATOM 890 O O . PRO A 1 116 ? 14.344 5.590 -2.114 1.00 64.19 116 PRO A O 1
ATOM 893 N N . ALA A 1 117 ? 13.883 6.148 -4.238 1.00 67.50 117 ALA A N 1
ATOM 894 C CA . ALA A 1 117 ? 12.636 6.854 -3.981 1.00 67.50 117 ALA A CA 1
ATOM 895 C C . ALA A 1 117 ? 11.498 5.953 -3.463 1.00 67.50 117 ALA A C 1
ATOM 897 O O . ALA A 1 117 ? 10.506 6.474 -2.981 1.00 67.50 117 ALA A O 1
ATOM 898 N N . PHE A 1 118 ? 11.623 4.623 -3.561 1.00 69.81 118 PHE A N 1
ATOM 899 C CA . PHE A 1 118 ? 10.645 3.686 -2.995 1.00 69.81 118 PHE A CA 1
ATOM 900 C C . PHE A 1 118 ? 10.745 3.561 -1.476 1.00 69.81 118 PHE A C 1
ATOM 902 O O . PHE A 1 118 ? 9.758 3.260 -0.810 1.00 69.81 118 PHE A O 1
ATOM 909 N N . PHE A 1 119 ? 11.934 3.801 -0.927 1.00 69.44 119 PHE A N 1
ATOM 910 C CA . PHE A 1 119 ? 12.198 3.709 0.508 1.00 69.44 119 PHE A CA 1
ATOM 911 C C . PHE A 1 119 ? 12.085 5.058 1.235 1.00 69.44 119 PHE A C 1
ATOM 913 O O . PHE A 1 119 ? 12.208 5.082 2.460 1.00 69.44 119 PHE A O 1
ATOM 920 N N . LEU A 1 120 ? 11.906 6.155 0.491 1.00 65.94 120 LEU A N 1
ATOM 921 C CA . LEU A 1 120 ? 11.766 7.527 0.991 1.00 65.94 120 LEU A CA 1
ATOM 922 C C . LEU A 1 120 ? 10.291 7.928 1.052 1.00 65.94 120 LEU A C 1
ATOM 924 O O . LEU A 1 120 ? 9.918 8.571 2.058 1.00 65.94 120 LEU A O 1
#

Sequence (120 aa):
YTQGDGSLNARTFLGFLLQAQAQALAALYITSNVYGHKHTSRTGDPGSMRSDAFVVYSAIMMVQVPVVLMASHTVTAINQIAIWGTAALYWLAMLAYCAFPEGDQYYVMQRLLEGPAFFL

Secondary structure (DSSP, 8-state):
----S-TT-HHHHHHHHHHHHHHHHHHHHHHHHHHTT--B-TTSPBPPHHHHHHHHHHHHHHHHHHHHHHH-S---HHHHHHHHHHHHHHHHHHHHHHT-TTSTTTTHHHHHHH-GGG--

pLDDT: mean 74.28, std 12.61, range [39.59, 90.12]